Protein AF-A0A927HZD8-F1 (afdb_monomer_lite)

Organism: NCBI:txid2773451

Structure (mmCIF, N/CA/C/O backbone):
data_AF-A0A927HZD8-F1
#
_entry.id   AF-A0A927HZD8-F1
#
loop_
_atom_site.group_PDB
_atom_site.id
_atom_site.type_symbol
_atom_site.label_atom_id
_atom_site.label_alt_id
_atom_site.label_comp_id
_atom_site.label_asym_id
_atom_site.label_entity_id
_atom_site.label_seq_id
_atom_site.pdbx_PDB_ins_code
_atom_site.Cartn_x
_atom_site.Cartn_y
_atom_site.Cartn_z
_atom_site.occupancy
_atom_site.B_iso_or_equiv
_atom_site.auth_seq_id
_atom_site.auth_comp_id
_atom_site.auth_asym_id
_atom_site.auth_atom_id
_atom_site.pdbx_PDB_model_num
ATOM 1 N N . MET A 1 1 ? -10.861 -8.147 3.859 1.00 64.88 1 MET A N 1
ATOM 2 C CA . MET A 1 1 ? -9.491 -8.068 3.323 1.00 64.88 1 MET A CA 1
ATOM 3 C C . MET A 1 1 ? -9.378 -6.686 2.744 1.00 64.88 1 MET A C 1
ATOM 5 O O . MET A 1 1 ? -10.189 -6.370 1.879 1.00 64.88 1 MET A O 1
ATOM 9 N N . ASP A 1 2 ? -8.475 -5.878 3.280 1.00 78.31 2 ASP A N 1
ATOM 10 C CA . ASP A 1 2 ? -8.301 -4.487 2.869 1.00 78.31 2 ASP A CA 1
ATOM 11 C C . ASP A 1 2 ? -7.755 -4.414 1.439 1.00 78.31 2 ASP A C 1
ATOM 13 O O . ASP A 1 2 ? -6.975 -5.271 1.007 1.00 78.31 2 ASP A O 1
ATOM 17 N N . GLN A 1 3 ? -8.220 -3.420 0.685 1.00 79.12 3 GLN A N 1
ATOM 18 C CA . GLN A 1 3 ? -7.846 -3.211 -0.710 1.00 79.12 3 GLN A CA 1
ATOM 19 C C . GLN A 1 3 ? -7.109 -1.887 -0.865 1.00 79.12 3 GLN A C 1
ATOM 21 O O . GLN A 1 3 ? -7.472 -0.871 -0.270 1.00 79.12 3 GLN A O 1
ATOM 26 N N . TYR A 1 4 ? -6.095 -1.901 -1.721 1.00 81.31 4 TYR A N 1
ATOM 27 C CA . TYR A 1 4 ? -5.236 -0.758 -1.978 1.00 81.31 4 TYR A CA 1
ATOM 28 C C . TYR A 1 4 ? -5.239 -0.440 -3.467 1.00 81.31 4 TYR A C 1
ATOM 30 O O . TYR A 1 4 ? -5.271 -1.323 -4.329 1.00 81.31 4 TYR A O 1
ATOM 38 N N . ARG A 1 5 ? -5.224 0.853 -3.774 1.00 80.19 5 ARG A N 1
ATOM 39 C CA . ARG A 1 5 ? -5.039 1.371 -5.126 1.00 80.19 5 ARG A CA 1
ATOM 40 C C . ARG A 1 5 ? -3.564 1.579 -5.352 1.00 80.19 5 ARG A C 1
ATOM 42 O O . ARG A 1 5 ? -2.964 2.428 -4.704 1.00 80.19 5 ARG A O 1
ATOM 49 N N . LEU A 1 6 ? -3.030 0.830 -6.303 1.00 80.62 6 LEU A N 1
ATOM 50 C CA . LEU A 1 6 ? -1.687 1.005 -6.813 1.00 80.62 6 LEU A CA 1
ATOM 51 C C . LEU A 1 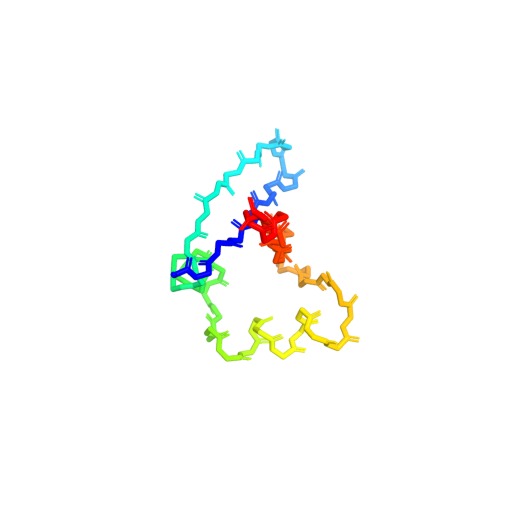6 ? -1.770 1.745 -8.148 1.00 80.62 6 LEU A C 1
ATOM 53 O O . LEU A 1 6 ? -2.441 1.302 -9.088 1.00 80.62 6 LEU A O 1
ATOM 57 N N . ILE A 1 7 ? -1.125 2.903 -8.200 1.00 79.56 7 ILE A N 1
ATOM 58 C CA . ILE A 1 7 ? -1.033 3.761 -9.375 1.00 79.56 7 ILE A CA 1
ATOM 59 C C . ILE A 1 7 ? 0.397 3.675 -9.886 1.00 79.56 7 ILE A C 1
ATOM 61 O O . ILE A 1 7 ? 1.335 4.113 -9.223 1.00 79.56 7 ILE A O 1
ATOM 65 N N . ASP A 1 8 ? 0.554 3.134 -11.087 1.00 76.88 8 ASP A N 1
ATOM 66 C CA . ASP A 1 8 ? 1.817 3.203 -11.812 1.00 76.88 8 ASP A CA 1
ATOM 67 C C . ASP A 1 8 ? 1.982 4.603 -12.397 1.00 76.88 8 ASP A C 1
ATOM 69 O O . ASP A 1 8 ? 1.233 5.011 -13.284 1.00 76.88 8 ASP A O 1
ATOM 73 N N . LEU A 1 9 ? 2.974 5.347 -11.909 1.00 73.56 9 LEU A N 1
ATOM 74 C CA . LEU A 1 9 ? 3.220 6.725 -12.335 1.00 73.56 9 LEU A CA 1
ATOM 75 C C . LEU A 1 9 ? 3.681 6.824 -13.796 1.00 73.56 9 LEU A C 1
ATOM 77 O O . LEU A 1 9 ? 3.479 7.857 -14.439 1.00 73.56 9 LEU A O 1
ATOM 81 N N . ARG A 1 10 ? 4.279 5.761 -14.347 1.00 78.38 10 ARG A N 1
ATOM 82 C CA . ARG A 1 10 ? 4.782 5.737 -15.729 1.00 78.38 10 ARG A CA 1
ATOM 83 C C . ARG A 1 10 ? 3.659 5.532 -16.734 1.00 78.38 10 ARG A C 1
ATOM 85 O O . ARG A 1 10 ? 3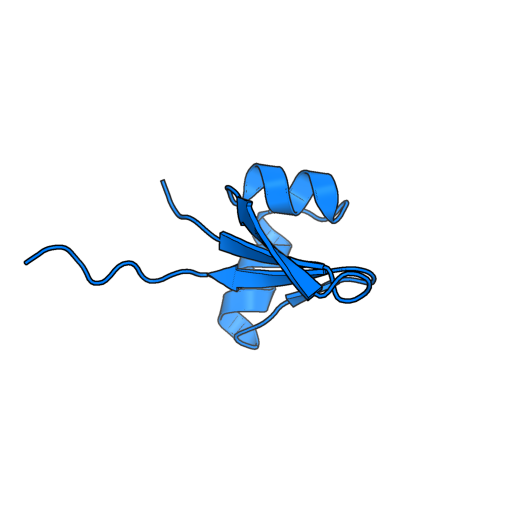.696 6.112 -17.817 1.00 78.38 10 ARG A O 1
ATOM 92 N N . SER A 1 11 ? 2.682 4.698 -16.391 1.00 77.69 11 SER A N 1
ATOM 93 C CA . SER A 1 11 ? 1.567 4.343 -17.278 1.00 77.69 11 SER A CA 1
ATOM 94 C C . SER A 1 11 ? 0.243 5.019 -16.911 1.00 77.69 11 SER A C 1
ATOM 96 O O . SER A 1 11 ? -0.697 4.980 -17.703 1.00 77.69 11 SER A O 1
ATOM 98 N N . GLN A 1 12 ? 0.159 5.637 -15.729 1.00 74.12 12 GLN A N 1
ATOM 99 C CA . GLN A 1 12 ? -1.082 6.084 -15.082 1.00 74.12 12 GLN A CA 1
ATOM 100 C C . GLN A 1 12 ? -2.135 4.969 -14.963 1.00 74.12 12 GLN A C 1
ATOM 102 O O . GLN A 1 12 ? -3.333 5.239 -14.842 1.00 74.12 12 GLN A O 1
ATOM 107 N N . ALA A 1 13 ? -1.704 3.705 -15.006 1.00 79.25 13 ALA A N 1
ATOM 108 C CA . ALA A 1 13 ? -2.584 2.568 -14.814 1.00 79.25 13 ALA A CA 1
ATOM 109 C C . ALA A 1 13 ? -2.937 2.431 -13.331 1.00 79.25 13 ALA A C 1
ATOM 111 O O . ALA A 1 13 ? -2.073 2.530 -12.459 1.00 79.25 13 ALA A O 1
ATOM 112 N N . LEU A 1 14 ? -4.217 2.177 -13.063 1.00 82.25 14 LEU A N 1
ATOM 113 C CA . LEU A 1 14 ? -4.739 1.981 -11.720 1.00 82.25 14 LEU A CA 1
ATOM 114 C C . LEU A 1 14 ? -5.144 0.524 -11.540 1.00 82.25 14 LEU A C 1
ATOM 116 O O . LEU A 1 14 ? -6.006 0.024 -12.265 1.00 82.25 14 LEU A O 1
ATOM 120 N N . THR A 1 15 ? -4.545 -0.128 -10.550 1.00 82.88 15 THR A N 1
ATOM 121 C CA . THR A 1 15 ? -4.804 -1.532 -10.223 1.00 82.88 15 THR A CA 1
ATOM 122 C C . THR A 1 15 ? -5.234 -1.646 -8.767 1.00 82.88 15 THR A C 1
ATOM 124 O O . THR A 1 15 ? -4.681 -0.973 -7.897 1.00 82.88 15 THR A O 1
ATOM 127 N N . ILE A 1 16 ? -6.239 -2.483 -8.504 1.00 83.12 16 ILE A N 1
ATOM 128 C CA . ILE A 1 16 ? -6.631 -2.846 -7.141 1.00 83.12 16 ILE A CA 1
ATOM 129 C C . ILE A 1 16 ? -5.828 -4.073 -6.735 1.00 83.12 16 ILE A C 1
ATOM 131 O O . ILE A 1 16 ? -5.864 -5.091 -7.428 1.00 83.12 16 ILE A O 1
ATOM 135 N N . VAL A 1 17 ? -5.108 -3.956 -5.629 1.00 82.88 17 VAL A N 1
ATOM 136 C CA . VAL A 1 17 ? -4.221 -4.990 -5.093 1.00 82.88 17 VAL A CA 1
ATOM 137 C C . VAL A 1 17 ? -4.474 -5.169 -3.598 1.00 82.88 17 VAL A C 1
ATOM 139 O O . VAL A 1 17 ? -5.028 -4.285 -2.937 1.00 82.88 17 VAL A O 1
ATOM 142 N N . THR A 1 18 ? -4.080 -6.315 -3.052 1.00 86.25 18 THR A N 1
ATOM 143 C CA . THR A 1 18 ? -3.960 -6.475 -1.596 1.00 86.25 18 THR A CA 1
ATOM 144 C C . THR A 1 18 ? -2.675 -5.817 -1.092 1.00 86.25 18 THR A C 1
ATOM 146 O O . THR A 1 18 ? -1.776 -5.514 -1.878 1.00 86.25 18 THR A O 1
ATOM 149 N N . LEU A 1 19 ? -2.568 -5.624 0.225 1.00 83.12 19 LEU A N 1
ATOM 150 C CA . LEU A 1 19 ? -1.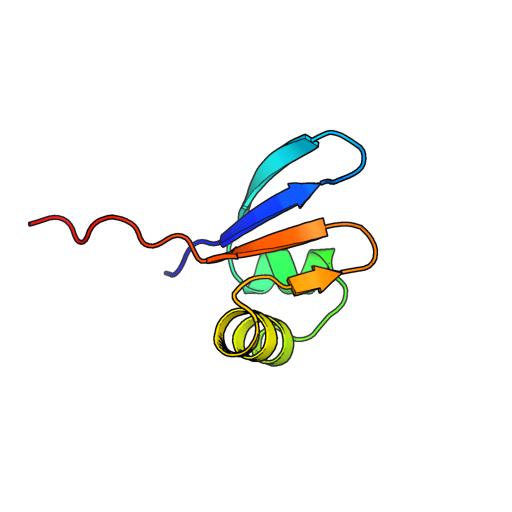354 -5.079 0.837 1.00 83.12 19 LEU A CA 1
ATOM 151 C C . LEU A 1 19 ? -0.119 -5.935 0.523 1.00 83.12 19 LEU A C 1
ATOM 153 O O . LEU A 1 19 ? 0.896 -5.393 0.109 1.00 83.12 19 LEU A O 1
ATOM 157 N N . ASP A 1 20 ? -0.232 -7.261 0.644 1.00 87.62 20 ASP A N 1
ATOM 158 C CA . ASP A 1 20 ? 0.871 -8.190 0.357 1.00 87.62 20 ASP A C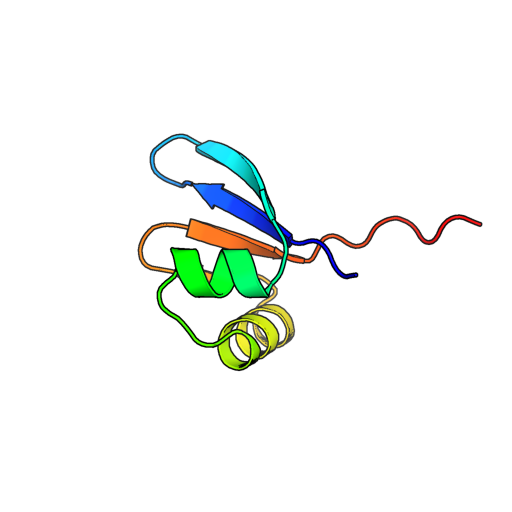A 1
ATOM 159 C C . ASP A 1 20 ? 1.339 -8.099 -1.101 1.00 87.62 20 ASP A C 1
ATOM 161 O O . ASP A 1 20 ? 2.531 -8.125 -1.384 1.00 87.62 20 ASP A O 1
ATOM 165 N N . GLN A 1 21 ? 0.401 -7.945 -2.040 1.00 85.94 21 GLN A N 1
ATOM 166 C CA . GLN A 1 21 ? 0.727 -7.766 -3.456 1.00 85.94 21 GLN A CA 1
ATOM 167 C C . GLN A 1 21 ? 1.405 -6.419 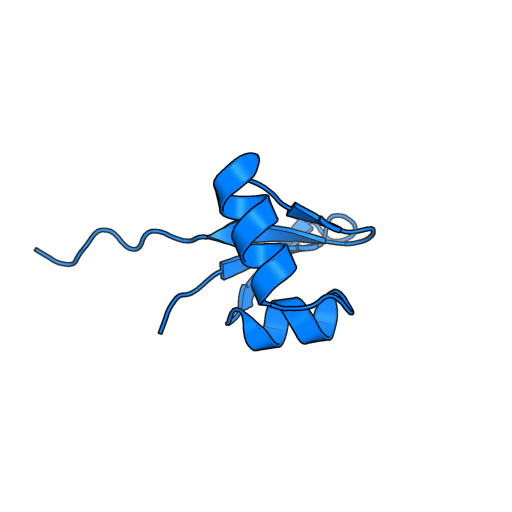-3.713 1.00 85.94 21 GLN A C 1
ATOM 169 O O . GLN A 1 21 ? 2.310 -6.332 -4.539 1.00 85.94 21 GLN A O 1
ATOM 174 N N . ALA A 1 22 ? 0.967 -5.364 -3.024 1.00 80.31 22 ALA A N 1
ATOM 175 C CA . ALA A 1 22 ? 1.595 -4.053 -3.113 1.00 80.31 22 ALA A CA 1
ATOM 176 C C . ALA A 1 22 ? 3.022 -4.077 -2.536 1.00 80.31 22 ALA A C 1
ATOM 178 O O . ALA A 1 22 ? 3.930 -3.531 -3.155 1.00 80.31 22 ALA A O 1
ATOM 179 N N . ALA A 1 23 ? 3.218 -4.767 -1.410 1.00 82.75 23 ALA A N 1
ATOM 180 C CA . ALA A 1 23 ? 4.511 -5.007 -0.772 1.00 82.75 23 ALA A CA 1
ATOM 181 C C . ALA A 1 23 ? 5.478 -5.770 -1.688 1.00 82.75 23 ALA A C 1
ATOM 183 O O . ALA A 1 23 ? 6.609 -5.337 -1.901 1.00 82.75 23 ALA A O 1
ATOM 184 N N . GLU A 1 24 ? 5.006 -6.854 -2.311 1.00 85.62 24 GLU A N 1
ATOM 185 C CA . GLU A 1 24 ? 5.796 -7.640 -3.265 1.00 85.62 24 GLU A CA 1
ATOM 186 C C . GLU A 1 24 ? 6.215 -6.813 -4.492 1.00 85.62 24 GLU A C 1
ATOM 188 O O . GLU A 1 24 ? 7.363 -6.890 -4.923 1.00 85.62 24 GLU A O 1
ATOM 193 N N . LEU A 1 25 ? 5.309 -5.995 -5.040 1.00 79.31 25 LEU A N 1
ATOM 194 C CA . LEU A 1 25 ? 5.592 -5.146 -6.204 1.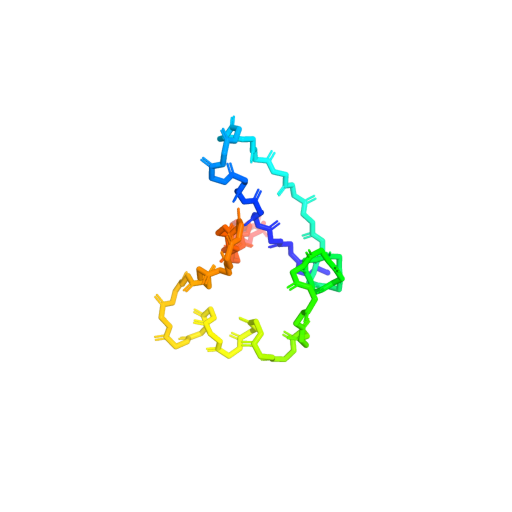00 79.31 25 LEU A CA 1
ATOM 195 C C . LEU A 1 25 ? 6.533 -3.980 -5.889 1.00 79.31 25 LEU A C 1
ATOM 197 O O . LEU A 1 25 ? 7.313 -3.583 -6.754 1.00 79.31 25 LEU A O 1
ATOM 201 N N . ALA A 1 26 ? 6.421 -3.414 -4.688 1.00 74.25 26 ALA A N 1
ATOM 202 C CA . ALA A 1 26 ? 7.247 -2.303 -4.237 1.00 74.25 26 ALA A CA 1
ATOM 203 C C . ALA A 1 26 ? 8.603 -2.748 -3.669 1.00 74.25 26 ALA A C 1
ATOM 205 O O . ALA A 1 26 ? 9.456 -1.894 -3.447 1.00 74.25 26 ALA A O 1
ATOM 206 N N . GLU A 1 27 ? 8.801 -4.051 -3.434 1.00 80.56 27 GLU A N 1
ATOM 207 C CA . GLU A 1 27 ? 9.957 -4.610 -2.716 1.00 80.56 27 GLU A CA 1
ATOM 208 C C . GLU A 1 27 ? 10.136 -3.994 -1.308 1.00 80.56 27 GLU A C 1
ATOM 210 O O . GLU A 1 27 ? 11.255 -3.754 -0.855 1.00 80.56 27 GLU A O 1
ATOM 215 N N . ILE A 1 28 ? 9.021 -3.728 -0.614 1.00 80.00 28 ILE A N 1
ATOM 216 C CA . ILE A 1 28 ? 8.965 -3.099 0.721 1.00 80.00 28 ILE A CA 1
ATOM 217 C C . ILE A 1 28 ? 8.070 -3.935 1.639 1.00 80.00 28 ILE A C 1
ATOM 219 O O . ILE A 1 28 ? 7.128 -4.575 1.177 1.00 80.00 28 ILE A O 1
ATOM 223 N N . ASP A 1 29 ? 8.335 -3.915 2.946 1.00 86.56 29 ASP A N 1
ATOM 224 C CA . ASP A 1 29 ? 7.493 -4.584 3.936 1.00 86.56 29 ASP A CA 1
ATOM 225 C C . ASP A 1 29 ? 6.077 -3.980 4.013 1.00 86.56 29 ASP A C 1
ATOM 227 O O . ASP A 1 29 ? 5.871 -2.764 4.039 1.00 86.56 29 ASP A O 1
ATOM 231 N N . ALA A 1 30 ? 5.075 -4.853 4.124 1.00 84.69 30 ALA A N 1
ATOM 232 C CA . ALA A 1 30 ? 3.665 -4.472 4.223 1.00 84.69 30 ALA A CA 1
ATOM 233 C C . ALA A 1 30 ? 3.379 -3.534 5.416 1.00 84.69 30 ALA A C 1
ATOM 235 O O . ALA A 1 30 ? 2.566 -2.614 5.303 1.00 84.69 30 ALA A O 1
ATOM 236 N N . GLU A 1 31 ? 4.064 -3.742 6.546 1.00 86.94 31 GLU A N 1
ATOM 237 C CA . GLU A 1 31 ? 3.946 -2.888 7.736 1.00 86.94 31 GLU A CA 1
ATOM 238 C C . GLU A 1 31 ? 4.509 -1.480 7.498 1.00 86.94 31 GLU A C 1
ATOM 240 O O . GLU A 1 31 ? 3.934 -0.501 7.976 1.00 86.94 31 GLU A O 1
ATOM 245 N N . GLU A 1 32 ? 5.588 -1.354 6.722 1.00 81.00 32 GLU A N 1
ATOM 246 C CA . GLU A 1 32 ? 6.165 -0.051 6.378 1.00 81.00 32 GLU A CA 1
ATOM 247 C C . GLU A 1 32 ? 5.249 0.727 5.428 1.00 81.00 32 GLU A C 1
ATOM 249 O O . GLU A 1 32 ? 5.063 1.934 5.599 1.00 81.00 32 GLU A O 1
ATOM 254 N N . ILE A 1 33 ? 4.606 0.036 4.479 1.00 81.44 33 ILE A N 1
ATOM 255 C CA . ILE A 1 33 ? 3.597 0.632 3.591 1.00 81.44 33 ILE A CA 1
ATOM 256 C C . ILE A 1 33 ? 2.400 1.139 4.401 1.00 81.44 33 ILE A C 1
ATOM 258 O O . ILE A 1 33 ? 1.958 2.268 4.191 1.00 81.44 33 ILE A O 1
ATOM 262 N N . LEU A 1 34 ? 1.885 0.334 5.336 1.00 81.62 34 LEU A N 1
ATOM 263 C CA . LEU A 1 34 ? 0.789 0.738 6.221 1.00 81.62 34 LEU A CA 1
ATOM 264 C C . LEU A 1 34 ? 1.153 1.979 7.029 1.00 81.62 34 LEU A C 1
ATOM 266 O O . LEU A 1 34 ? 0.401 2.950 7.021 1.00 81.62 34 LEU A O 1
ATOM 270 N N . TRP A 1 35 ? 2.322 1.970 7.666 1.00 82.31 35 TRP A N 1
ATOM 271 C CA . TRP A 1 35 ? 2.784 3.104 8.456 1.00 82.31 35 TRP A CA 1
ATOM 272 C C . TRP A 1 35 ? 2.923 4.375 7.608 1.00 82.31 35 TRP A C 1
ATOM 274 O O . TRP A 1 35 ? 2.501 5.448 8.036 1.00 82.31 35 TRP A O 1
ATOM 284 N N . ALA A 1 36 ? 3.445 4.262 6.383 1.00 76.88 36 ALA A N 1
ATOM 285 C CA . ALA A 1 36 ? 3.563 5.387 5.457 1.00 76.88 36 ALA A CA 1
ATOM 286 C C . ALA A 1 36 ? 2.193 5.930 5.009 1.00 76.88 36 ALA A C 1
ATOM 288 O O . ALA A 1 36 ? 1.994 7.145 4.957 1.00 76.88 36 ALA A O 1
ATOM 289 N N . ILE A 1 37 ? 1.227 5.049 4.731 1.00 79.62 37 ILE A N 1
ATOM 290 C CA . ILE A 1 37 ? -0.151 5.442 4.402 1.00 79.62 37 ILE A CA 1
ATOM 291 C C . ILE A 1 37 ? -0.820 6.126 5.602 1.00 79.62 37 ILE A C 1
ATOM 293 O O . ILE A 1 37 ? -1.485 7.142 5.424 1.00 79.62 37 ILE A O 1
ATOM 297 N N . GLU A 1 38 ? -0.643 5.611 6.818 1.00 78.50 38 GLU A N 1
ATOM 298 C CA . GLU A 1 38 ? -1.218 6.203 8.033 1.00 78.50 38 GLU A CA 1
ATOM 299 C C . GLU A 1 38 ? -0.584 7.556 8.388 1.00 78.50 38 GLU A C 1
ATOM 301 O O . GLU A 1 38 ? -1.279 8.454 8.868 1.00 78.50 38 GLU A O 1
ATOM 306 N N . ALA A 1 39 ? 0.721 7.714 8.153 1.00 76.69 39 ALA A N 1
ATOM 307 C CA . ALA A 1 39 ? 1.462 8.927 8.483 1.00 76.69 39 ALA A CA 1
ATOM 308 C C . ALA A 1 39 ? 1.239 10.064 7.471 1.00 76.69 39 ALA A C 1
ATOM 310 O O . ALA A 1 39 ? 1.036 11.208 7.874 1.00 76.69 39 ALA A O 1
ATOM 311 N N . GLU A 1 40 ? 1.264 9.758 6.170 1.00 65.19 40 GLU A N 1
ATOM 312 C CA . GLU A 1 40 ? 1.328 10.762 5.093 1.00 65.19 40 GLU A CA 1
ATOM 313 C C . GLU A 1 40 ? 0.145 10.661 4.108 1.00 65.19 40 GLU A C 1
ATOM 315 O O . GLU A 1 40 ? -0.004 11.488 3.207 1.00 65.19 40 GLU A O 1
ATOM 320 N N . GLY A 1 41 ? -0.724 9.656 4.257 1.00 61.75 41 GLY A N 1
ATOM 321 C CA . GLY A 1 41 ? -1.872 9.417 3.378 1.00 61.75 41 GLY A CA 1
ATOM 322 C C . GLY A 1 41 ? -1.521 8.814 2.015 1.00 61.75 41 GLY A C 1
ATOM 323 O O . GLY A 1 41 ? -2.435 8.407 1.296 1.00 61.75 41 GLY A O 1
ATOM 324 N N . ILE A 1 42 ? -0.236 8.756 1.642 1.00 65.00 42 ILE A N 1
ATOM 325 C CA . ILE A 1 42 ? 0.270 8.224 0.370 1.00 65.00 42 ILE A CA 1
ATOM 326 C C . ILE A 1 42 ? 1.706 7.711 0.561 1.00 65.00 42 ILE A C 1
ATOM 328 O O . ILE A 1 42 ? 2.564 8.442 1.048 1.00 65.00 42 ILE A O 1
ATOM 332 N N . CYS A 1 43 ? 1.988 6.486 0.108 1.00 66.31 43 CYS A N 1
ATOM 333 C CA . CYS A 1 43 ? 3.359 5.994 -0.039 1.00 66.31 43 CYS A CA 1
ATOM 334 C C . CYS A 1 43 ? 3.818 6.206 -1.491 1.00 66.31 43 CYS A C 1
ATOM 336 O O . CYS A 1 43 ? 3.232 5.635 -2.416 1.00 66.31 43 CYS A O 1
ATOM 338 N N . GLU A 1 44 ? 4.833 7.051 -1.692 1.00 58.66 44 GLU A N 1
ATOM 339 C CA . GLU A 1 44 ? 5.502 7.244 -2.983 1.00 58.66 44 GLU A CA 1
ATOM 340 C C . GLU A 1 44 ? 6.729 6.327 -3.016 1.00 58.66 44 GLU A C 1
ATOM 342 O O . GLU A 1 44 ? 7.796 6.654 -2.501 1.00 58.66 44 GLU A O 1
ATOM 347 N N . THR A 1 45 ? 6.550 5.122 -3.553 1.00 60.78 45 THR A N 1
ATOM 348 C CA . THR A 1 45 ? 7.678 4.224 -3.839 1.00 60.78 45 THR A CA 1
ATOM 349 C C . THR A 1 45 ? 8.274 4.612 -5.191 1.00 60.78 45 THR A C 1
ATOM 351 O O . THR A 1 45 ? 7.568 5.194 -6.016 1.00 60.78 45 THR A O 1
ATOM 354 N N . ASP A 1 46 ? 9.546 4.288 -5.455 1.00 53.66 46 ASP A N 1
ATOM 355 C CA . ASP A 1 46 ? 10.309 4.710 -6.652 1.00 53.66 46 ASP A CA 1
ATOM 356 C C . ASP A 1 46 ? 9.635 4.403 -8.021 1.00 53.66 46 ASP A C 1
ATOM 358 O O . ASP A 1 46 ? 10.115 4.842 -9.074 1.00 53.66 46 ASP A O 1
ATOM 362 N N . LEU A 1 47 ? 8.508 3.675 -8.050 1.00 51.28 47 LEU A N 1
ATOM 363 C CA . LEU A 1 47 ? 7.673 3.500 -9.242 1.00 51.28 47 LEU A CA 1
ATOM 364 C C . LEU A 1 47 ? 6.145 3.632 -9.047 1.00 51.28 47 LEU A C 1
ATOM 366 O O . LEU A 1 47 ? 5.447 3.809 -10.056 1.00 51.28 47 LEU A O 1
ATOM 370 N N . HIS A 1 48 ? 5.596 3.570 -7.827 1.00 66.69 48 HIS A N 1
ATOM 371 C CA . HIS A 1 48 ? 4.149 3.410 -7.635 1.00 66.69 48 HIS A CA 1
ATOM 372 C C . HIS A 1 48 ? 3.610 4.172 -6.426 1.00 66.69 48 HIS A C 1
ATOM 374 O O . HIS A 1 48 ? 4.169 4.127 -5.330 1.00 66.69 48 HIS A O 1
ATOM 380 N N . VAL A 1 49 ? 2.471 4.834 -6.632 1.00 68.88 49 VAL A N 1
ATOM 381 C CA . VAL A 1 49 ? 1.684 5.467 -5.569 1.00 68.88 49 VAL A CA 1
ATOM 382 C C . VAL A 1 49 ? 0.686 4.448 -5.030 1.00 68.88 49 VAL A C 1
ATOM 384 O O . VAL A 1 49 ? -0.144 3.946 -5.793 1.00 68.88 49 VAL A O 1
ATOM 387 N N . ILE A 1 50 ? 0.751 4.154 -3.730 1.00 71.31 50 ILE A N 1
ATOM 388 C CA . ILE A 1 50 ? -0.181 3.241 -3.051 1.00 71.31 50 ILE A CA 1
ATOM 389 C C . ILE A 1 50 ? -1.062 4.039 -2.086 1.00 71.31 50 ILE A C 1
ATOM 391 O O . ILE A 1 50 ? -0.556 4.783 -1.245 1.00 71.31 50 ILE A O 1
ATOM 395 N N . ALA A 1 51 ? -2.381 3.863 -2.197 1.00 70.75 51 ALA A N 1
ATOM 396 C CA . ALA A 1 51 ? -3.371 4.468 -1.308 1.00 70.75 51 ALA A CA 1
ATOM 397 C C . ALA A 1 51 ? -4.397 3.432 -0.831 1.00 70.75 51 ALA A C 1
ATOM 399 O O . ALA A 1 51 ? -4.869 2.611 -1.623 1.00 70.75 51 ALA A O 1
ATOM 400 N N . ALA A 1 52 ? -4.770 3.484 0.450 1.00 69.75 52 ALA A N 1
ATOM 401 C CA . ALA A 1 52 ? -5.858 2.669 0.983 1.00 69.75 52 ALA A CA 1
ATOM 402 C C . ALA A 1 52 ? -7.199 3.074 0.352 1.00 69.75 52 ALA A C 1
ATOM 404 O O . ALA A 1 52 ? -7.464 4.259 0.124 1.00 69.75 52 ALA A O 1
ATOM 405 N N . VAL A 1 53 ? -8.044 2.089 0.048 1.00 69.88 53 VAL A N 1
ATOM 406 C CA . VAL A 1 53 ? -9.421 2.334 -0.387 1.00 69.88 53 VAL A CA 1
ATOM 407 C C . VAL A 1 53 ? -10.342 2.102 0.792 1.00 69.88 53 VAL A C 1
ATOM 409 O O . VAL A 1 53 ? -10.580 0.959 1.170 1.00 69.88 53 VAL A O 1
ATOM 412 N N . ASP A 1 54 ? -10.918 3.175 1.321 1.00 62.12 54 ASP A N 1
ATOM 413 C CA . ASP A 1 54 ? -12.141 3.041 2.101 1.00 62.12 54 ASP A CA 1
ATOM 414 C C . ASP A 1 54 ? -13.271 2.703 1.123 1.00 62.12 54 ASP A C 1
ATOM 416 O O . ASP A 1 54 ? -13.794 3.573 0.416 1.00 62.12 54 ASP A O 1
ATOM 420 N N . GLU A 1 55 ? -13.651 1.425 1.037 1.00 52.09 55 GLU A N 1
ATOM 421 C CA . GLU A 1 55 ? -14.999 1.119 0.567 1.00 52.09 55 GLU A CA 1
ATOM 422 C C . GLU A 1 55 ? -15.971 1.855 1.503 1.00 52.09 55 GLU A C 1
ATOM 424 O O . GLU A 1 55 ? -15.802 1.777 2.725 1.00 52.09 55 GLU A O 1
ATOM 429 N N . PRO A 1 56 ? -16.986 2.581 0.992 1.00 45.25 56 PRO A N 1
ATOM 430 C CA . PRO A 1 56 ? -18.035 3.069 1.868 1.00 45.25 56 PRO A CA 1
ATOM 431 C C . PRO A 1 56 ? -18.612 1.836 2.549 1.00 45.25 56 PRO A C 1
ATOM 433 O O . PRO A 1 56 ? -19.148 0.964 1.861 1.00 45.25 56 PRO A O 1
ATOM 436 N N . ALA A 1 57 ? -18.436 1.744 3.871 1.00 44.97 57 ALA A N 1
ATOM 437 C CA . ALA A 1 57 ? -18.995 0.672 4.676 1.00 44.97 57 ALA A CA 1
ATOM 438 C C . ALA A 1 57 ? -20.437 0.474 4.210 1.00 44.97 57 ALA A C 1
ATOM 440 O O . ALA A 1 57 ? -21.243 1.402 4.305 1.00 44.97 57 ALA A O 1
ATOM 441 N N . ALA A 1 58 ? -20.710 -0.675 3.589 1.00 41.75 58 ALA A N 1
ATOM 442 C CA . ALA A 1 58 ? -22.032 -0.991 3.090 1.00 41.75 58 ALA A CA 1
ATOM 443 C C . ALA A 1 58 ? -22.997 -0.885 4.280 1.00 41.75 58 ALA A C 1
ATOM 445 O O . ALA A 1 58 ? -22.931 -1.696 5.205 1.00 41.75 58 ALA A O 1
ATOM 446 N N . LEU A 1 59 ? -23.793 0.187 4.284 1.00 41.19 59 LEU A N 1
ATOM 447 C CA . LEU A 1 59 ? -24.892 0.426 5.218 1.00 41.19 59 LEU A CA 1
ATOM 448 C C . LEU A 1 59 ? -26.035 -0.551 4.944 1.00 41.19 59 LEU A C 1
ATOM 450 O O . LEU A 1 59 ? -26.334 -0.784 3.748 1.00 41.19 59 LEU A O 1
#

Radius of gyration: 11.12 Å; chains: 1; bounding box: 35×19×26 Å

pLDDT: mean 73.29, std 12.04, range [41.19, 87.62]

Secondary structure (DSSP, 8-state):
---EEEEETTT--EEEE-HHHHHHHHTS-HHHHHHHHHHHS-EE-SSEEEEE-------

Foldseek 3Di:
DWWKWKAFPVVRDTDIDDLVVVCVVLVHDSVVQVVCCVPPVWDDGPTIIIHTDDDPPDD

Sequence (59 aa):
MDQYRLIDLRSQALTIVTLDQAAELAEIDAEEILWAIEAEGICETDLHVIAAVDEPAAL